Protein AF-A0A4Y9JTY6-F1 (afdb_monomer_lite)

InterPro domains:
  IPR001387 Cro/C1-type, helix-turn-helix domain [PF01381] (2-51)
  IPR001387 Cro/C1-type, helix-turn-helix domain [PS50943] (1-52)
  IPR001387 Cro/C1-type, helix-turn-helix domain [SM00530] (1-52)
  IPR001387 Cro/C1-type, helix-turn-helix domain [cd00093] (1-52)
  IPR010982 Lambda repressor-like, DNA-binding domain superfamily [G3DSA:1.10.260.40] (1-60)
  IPR010982 Lambda repressor-like, DNA-binding domain superfamily [SSF47413] (1-55)

Secondary structure (DSSP, 8-state):
-GGGGT--HHHHHHHTTS-HHHHHHHHTT-SPPPHHHHHHHHHHTT--HHHHHHHH--PPEEE----TT----EEE-THHHHHHHHHHHHHHHHHHHHHHHHHHHHHHHHHHHHHHHHHHHHHHHHHHHHHHHT-

Radius of gyration: 32.92 Å; chains: 1; bounding box: 67×37×93 Å

Foldseek 3Di:
DCVVVPDDLCRVCVLLVHDSVVSVCVVVVVDDQDPVSLQSSCVSVVHGSVRSVVVVDQDWDWDQDPDPPDRDTDIDHPPVVVVVVVVVVVVVVVVVVVVVVVVVVVVVVVVVVVVVVVVVVVVVVVVVVVVVVVD

Sequence (135 aa):
MREIRKWSQEEMAEKMNMSLNGYARIERGETKLSLEKLEQIANIFNMDALEFMQTANKGVYFMLNDSADNNNVTYYGSNELSAVEIEKLKLIIQNKDNLILFKDELLKNKDNLLVQKQNEIDALKEIITLLKVNN

pLDDT: mean 84.96, std 14.77, range [52.53, 98.19]

Structure (mmCIF, N/CA/C/O backbone):
data_AF-A0A4Y9JTY6-F1
#
_entry.id   AF-A0A4Y9JTY6-F1
#
loop_
_atom_site.group_PDB
_atom_site.id
_atom_site.type_symbol
_atom_site.label_atom_id
_atom_site.label_alt_id
_atom_site.label_comp_id
_atom_site.label_asym_id
_atom_site.label_entity_id
_atom_site.label_seq_id
_atom_site.pdbx_PDB_ins_code
_atom_site.Cartn_x
_atom_site.Cartn_y
_atom_site.Cartn_z
_atom_site.occupancy
_atom_site.B_iso_or_equiv
_atom_site.auth_seq_id
_atom_site.auth_comp_id
_atom_site.auth_asym_id
_atom_site.auth_atom_id
_atom_site.pdbx_PDB_model_num
ATOM 1 N N . MET A 1 1 ? 3.580 5.368 -16.454 1.00 79.75 1 MET A N 1
ATOM 2 C CA . MET A 1 1 ? 4.593 5.963 -15.544 1.00 79.75 1 MET A CA 1
ATOM 3 C C . MET A 1 1 ? 4.339 7.441 -15.250 1.00 79.75 1 MET A C 1
ATOM 5 O O . MET A 1 1 ? 4.155 7.757 -14.081 1.00 79.75 1 MET A O 1
ATOM 9 N N . ARG A 1 2 ? 4.248 8.349 -16.241 1.00 89.12 2 ARG A N 1
ATOM 10 C CA . ARG A 1 2 ? 3.955 9.779 -15.970 1.00 89.12 2 ARG A CA 1
ATOM 11 C C . ARG A 1 2 ? 2.635 10.016 -15.217 1.00 89.12 2 ARG A C 1
ATOM 13 O O . ARG A 1 2 ? 2.571 10.874 -14.346 1.00 89.12 2 ARG A O 1
ATOM 20 N N . GLU A 1 3 ? 1.627 9.178 -15.463 1.00 86.94 3 GLU A N 1
ATOM 21 C CA . GLU A 1 3 ? 0.328 9.221 -14.773 1.00 86.94 3 GLU A CA 1
ATOM 22 C C . GLU A 1 3 ? 0.441 8.975 -13.259 1.00 86.94 3 GLU A C 1
ATOM 24 O O . GLU A 1 3 ? -0.271 9.607 -12.484 1.00 86.94 3 GLU A O 1
ATOM 29 N N . ILE A 1 4 ? 1.391 8.138 -12.818 1.00 84.00 4 ILE A N 1
ATOM 30 C CA . ILE A 1 4 ? 1.650 7.866 -11.389 1.00 84.00 4 ILE A CA 1
ATOM 31 C C . ILE A 1 4 ? 2.113 9.145 -10.681 1.00 84.00 4 ILE A C 1
ATOM 33 O O . ILE A 1 4 ? 1.746 9.405 -9.538 1.00 84.00 4 ILE A O 1
ATOM 37 N N . ARG A 1 5 ? 2.903 9.968 -11.378 1.00 86.88 5 ARG A N 1
ATOM 38 C CA . ARG A 1 5 ? 3.373 11.274 -10.900 1.00 86.88 5 ARG A CA 1
ATOM 39 C C . ARG A 1 5 ? 2.407 12.418 -11.233 1.00 86.88 5 ARG A C 1
ATOM 41 O O . ARG A 1 5 ? 2.694 13.554 -10.876 1.00 86.88 5 ARG A O 1
ATOM 48 N N . LYS A 1 6 ? 1.268 12.116 -11.872 1.00 92.06 6 LYS A N 1
ATOM 49 C CA . LYS A 1 6 ? 0.274 13.077 -12.379 1.00 92.06 6 LYS A CA 1
ATOM 50 C C . LYS A 1 6 ? 0.856 14.123 -13.336 1.00 92.06 6 LYS A C 1
ATOM 52 O O . LYS A 1 6 ? 0.363 15.244 -13.373 1.00 92.06 6 LYS A O 1
ATOM 57 N N . TRP A 1 7 ? 1.876 13.748 -14.106 1.00 94.31 7 TRP A N 1
ATOM 58 C CA . TRP A 1 7 ? 2.478 14.646 -15.087 1.00 94.31 7 TRP A CA 1
ATOM 59 C C . TRP A 1 7 ? 1.726 14.640 -16.420 1.00 94.31 7 TRP A C 1
ATOM 61 O O . TRP A 1 7 ? 1.325 13.581 -16.933 1.00 94.31 7 TRP A O 1
ATOM 71 N N . SER A 1 8 ? 1.591 15.826 -17.009 1.00 95.81 8 SER A N 1
ATOM 72 C CA . SER A 1 8 ? 1.138 16.011 -18.385 1.00 95.81 8 SER A CA 1
ATOM 73 C C . SER A 1 8 ? 2.199 15.528 -19.388 1.00 95.81 8 SER A C 1
ATOM 75 O O . SER A 1 8 ? 3.339 15.210 -19.029 1.00 95.81 8 SER A O 1
ATOM 77 N N . GLN A 1 9 ? 1.821 15.418 -20.666 1.00 95.06 9 GLN A N 1
ATOM 78 C CA . GLN A 1 9 ? 2.781 15.076 -21.721 1.00 95.06 9 GLN A CA 1
ATOM 79 C C . GLN A 1 9 ? 3.818 16.189 -21.908 1.00 95.06 9 GLN A C 1
ATOM 81 O O . GLN A 1 9 ? 4.986 15.899 -22.152 1.00 95.06 9 GLN A O 1
ATOM 86 N N . GLU A 1 10 ? 3.401 17.446 -21.759 1.00 96.00 10 GLU A N 1
ATOM 87 C CA . GLU A 1 10 ? 4.249 18.636 -21.825 1.00 96.00 10 GLU A CA 1
ATOM 88 C C . GLU A 1 10 ? 5.290 18.623 -20.709 1.00 96.00 10 GLU A C 1
ATOM 90 O O . GLU A 1 10 ? 6.479 18.748 -20.990 1.00 96.00 10 GLU A O 1
ATOM 95 N N . GLU A 1 11 ? 4.865 18.381 -19.465 1.00 95.69 11 GLU A N 1
ATOM 96 C CA . GLU A 1 11 ? 5.770 18.314 -18.312 1.00 95.69 11 GLU A CA 1
ATOM 97 C C . GLU A 1 11 ? 6.811 17.199 -18.467 1.00 95.69 11 GLU A C 1
ATOM 99 O O . GLU A 1 11 ? 7.970 17.359 -18.084 1.00 95.69 11 GLU A O 1
ATOM 104 N N . MET A 1 12 ? 6.425 16.053 -19.034 1.00 94.56 12 MET A N 1
ATOM 105 C CA . MET A 1 12 ? 7.363 14.957 -19.270 1.00 94.56 12 MET A CA 1
ATOM 106 C C . MET A 1 12 ? 8.308 15.246 -20.444 1.00 94.56 12 MET A C 1
ATOM 108 O O . MET A 1 12 ? 9.499 14.945 -20.356 1.00 94.56 12 MET A O 1
ATOM 112 N N . ALA A 1 13 ? 7.808 15.861 -21.519 1.00 94.62 13 ALA A N 1
ATOM 113 C CA . ALA A 1 13 ? 8.625 16.281 -22.653 1.00 94.62 13 ALA A CA 1
ATOM 114 C C . ALA A 1 13 ? 9.673 17.329 -22.242 1.00 94.62 13 ALA A C 1
ATOM 116 O O . ALA A 1 13 ? 10.830 17.223 -22.651 1.00 94.62 13 ALA A O 1
ATOM 117 N N . GLU A 1 14 ? 9.302 18.273 -21.372 1.00 95.12 14 GLU A N 1
ATOM 118 C CA . GLU A 1 14 ? 10.214 19.262 -20.791 1.00 95.12 14 GLU A CA 1
ATOM 119 C C . GLU A 1 14 ? 11.312 18.589 -19.956 1.00 95.12 14 GLU A C 1
ATOM 121 O O . GLU A 1 14 ? 12.495 18.854 -20.163 1.00 95.12 14 GLU A O 1
ATOM 126 N N . LYS A 1 15 ? 10.951 17.638 -19.082 1.00 94.12 15 LYS A N 1
ATOM 127 C CA . LYS A 1 15 ? 11.926 16.851 -18.298 1.00 94.12 15 LYS A CA 1
ATOM 128 C C . LYS A 1 15 ? 12.872 16.031 -19.178 1.00 94.12 15 LYS A C 1
ATOM 130 O O . LYS A 1 15 ? 14.033 15.848 -18.827 1.00 94.12 15 LYS A O 1
ATOM 135 N N . MET A 1 16 ? 12.386 15.549 -20.321 1.00 92.31 16 MET A N 1
ATOM 136 C CA . MET A 1 16 ? 13.186 14.849 -21.329 1.00 92.31 16 MET A CA 1
ATOM 137 C C . MET A 1 16 ? 13.947 15.789 -22.276 1.00 92.31 16 MET A C 1
ATOM 139 O O . MET A 1 16 ? 14.635 15.308 -23.177 1.00 92.31 16 MET A O 1
ATOM 143 N N . ASN A 1 17 ? 13.845 17.109 -22.095 1.00 93.62 17 ASN A N 1
ATOM 144 C CA . ASN A 1 17 ? 14.437 18.107 -22.981 1.00 93.62 17 ASN A CA 1
ATOM 145 C C . ASN A 1 17 ? 14.116 17.839 -24.469 1.00 93.62 17 ASN A C 1
ATOM 147 O O . ASN A 1 17 ? 14.993 17.842 -25.334 1.00 93.62 17 ASN A O 1
ATOM 151 N N . MET A 1 18 ? 12.850 17.531 -24.767 1.00 92.81 18 MET A N 1
ATOM 152 C CA . MET A 1 18 ? 12.387 17.202 -26.115 1.00 92.81 18 MET A CA 1
ATOM 153 C C . MET A 1 18 ? 11.040 17.855 -26.438 1.00 92.81 18 MET A C 1
ATOM 155 O O . MET A 1 18 ? 10.342 18.360 -25.565 1.00 92.81 18 MET A O 1
ATOM 159 N N . SER A 1 19 ? 10.644 17.844 -27.713 1.00 95.50 19 SER A N 1
ATOM 160 C CA . SER A 1 19 ? 9.350 18.404 -28.111 1.00 95.50 19 SER A CA 1
ATOM 161 C C . SER A 1 19 ? 8.183 17.527 -27.649 1.00 95.50 19 SER A C 1
ATOM 163 O O . SER A 1 19 ? 8.276 16.297 -27.673 1.00 95.50 19 SER A O 1
ATOM 165 N N . LEU A 1 20 ? 7.049 18.160 -27.323 1.00 95.19 20 LEU A N 1
ATOM 166 C CA . LEU A 1 20 ? 5.788 17.477 -27.003 1.00 95.19 20 LEU A CA 1
ATOM 167 C C . LEU A 1 20 ? 5.425 16.437 -28.070 1.00 95.19 20 LEU A C 1
ATOM 169 O O . LEU A 1 20 ? 5.143 15.286 -27.756 1.00 95.19 20 LEU A O 1
ATOM 173 N N . ASN A 1 21 ? 5.514 16.825 -29.346 1.00 95.12 21 ASN A N 1
ATOM 174 C CA . ASN A 1 21 ? 5.253 15.926 -30.470 1.00 95.12 21 ASN A CA 1
ATOM 175 C C . ASN A 1 21 ? 6.216 14.733 -30.482 1.00 95.12 21 ASN A C 1
ATOM 177 O O . ASN A 1 21 ? 5.794 13.610 -30.743 1.00 95.12 21 ASN A O 1
ATOM 181 N N . GLY A 1 22 ? 7.500 14.957 -30.187 1.00 92.31 22 GLY A N 1
ATOM 182 C CA . GLY A 1 22 ? 8.490 13.890 -30.087 1.00 92.31 22 GLY A CA 1
ATOM 183 C C . GLY A 1 22 ? 8.171 12.908 -28.960 1.00 92.31 22 GLY A C 1
ATOM 184 O O . GLY A 1 22 ? 8.223 11.700 -29.183 1.00 92.31 22 GLY A O 1
ATOM 185 N N . TYR A 1 23 ? 7.798 13.411 -27.781 1.00 93.69 23 TYR A N 1
ATOM 186 C CA . TYR A 1 23 ? 7.409 12.572 -26.648 1.00 93.69 23 TYR A CA 1
ATOM 187 C C . TYR A 1 23 ? 6.104 11.809 -26.925 1.00 93.69 23 TYR A C 1
ATOM 189 O O . TYR A 1 23 ? 6.031 10.600 -26.718 1.00 93.69 23 TYR A O 1
ATOM 197 N N . ALA A 1 24 ? 5.100 12.464 -27.511 1.00 93.38 24 ALA A N 1
ATOM 198 C CA . ALA A 1 24 ? 3.829 11.832 -27.861 1.00 93.38 24 ALA A CA 1
ATOM 199 C C . ALA A 1 24 ? 3.996 10.685 -28.880 1.00 93.38 24 ALA A C 1
ATOM 201 O O . ALA A 1 24 ? 3.292 9.680 -28.802 1.00 93.38 24 ALA A O 1
ATOM 202 N N . ARG A 1 25 ? 4.955 10.791 -29.814 1.00 93.88 25 ARG A N 1
ATOM 203 C CA . ARG A 1 25 ? 5.317 9.687 -30.724 1.00 93.88 25 ARG A CA 1
ATOM 204 C C . ARG A 1 25 ? 5.941 8.498 -29.992 1.00 93.88 25 ARG A C 1
ATOM 206 O O . ARG A 1 25 ? 5.738 7.365 -30.421 1.00 93.88 25 ARG A O 1
ATOM 213 N N . ILE A 1 26 ? 6.698 8.740 -28.918 1.00 90.31 26 ILE A N 1
ATOM 214 C CA . ILE A 1 26 ? 7.231 7.676 -28.055 1.00 90.31 26 ILE A CA 1
ATOM 215 C C . ILE A 1 26 ? 6.076 6.980 -27.330 1.00 90.31 26 ILE A C 1
ATOM 217 O O . ILE A 1 26 ? 5.995 5.757 -27.381 1.00 90.31 26 ILE A O 1
ATOM 221 N N . GLU A 1 27 ? 5.145 7.732 -26.732 1.00 88.00 27 GLU A N 1
ATOM 222 C CA . GLU A 1 27 ? 3.991 7.143 -26.030 1.00 88.00 27 GLU A CA 1
ATOM 223 C C . GLU A 1 27 ? 3.082 6.317 -26.954 1.00 88.00 27 GLU A C 1
ATOM 225 O O . GLU A 1 27 ? 2.551 5.294 -26.531 1.00 88.00 27 GLU A O 1
ATOM 230 N N . ARG A 1 28 ? 2.935 6.715 -28.227 1.00 90.88 28 ARG A N 1
ATOM 231 C CA . ARG A 1 28 ? 2.182 5.949 -29.239 1.00 90.88 28 ARG A CA 1
ATOM 232 C C . ARG A 1 28 ? 2.962 4.783 -29.861 1.00 90.88 28 ARG A C 1
ATOM 234 O O . ARG A 1 28 ? 2.403 4.056 -30.675 1.00 90.88 28 ARG A O 1
ATOM 241 N N . GLY A 1 29 ? 4.242 4.605 -29.526 1.00 86.94 29 GLY A N 1
ATOM 242 C CA . GLY A 1 29 ? 5.088 3.548 -30.097 1.00 86.94 29 GLY A CA 1
ATOM 243 C C . GLY A 1 29 ? 5.528 3.790 -31.549 1.00 86.94 29 GLY A C 1
ATOM 244 O O . GLY A 1 29 ? 6.041 2.888 -32.203 1.00 86.94 29 GLY A O 1
ATOM 245 N N . GLU A 1 30 ? 5.373 5.011 -32.065 1.00 90.31 30 GLU A N 1
ATOM 246 C CA . GLU A 1 30 ? 5.732 5.398 -33.441 1.00 90.31 30 GLU A CA 1
ATOM 247 C C . GLU A 1 30 ? 7.236 5.672 -33.616 1.00 90.31 30 GLU A C 1
ATOM 249 O O . GLU A 1 30 ? 7.704 6.000 -34.711 1.00 90.31 30 GLU A O 1
ATOM 254 N N . THR A 1 31 ? 8.002 5.632 -32.525 1.00 86.38 31 THR A N 1
ATOM 255 C CA . THR A 1 31 ? 9.454 5.838 -32.511 1.00 86.38 31 THR A CA 1
ATOM 256 C C . THR A 1 31 ? 10.107 4.750 -31.675 1.00 86.38 31 THR A C 1
ATOM 258 O O . THR A 1 31 ? 9.708 4.528 -30.534 1.00 86.38 31 THR A O 1
ATOM 261 N N . LYS A 1 32 ? 11.147 4.102 -32.215 1.00 81.38 32 LYS A N 1
ATOM 262 C CA . LYS A 1 32 ? 11.986 3.192 -31.426 1.00 81.38 32 LYS A CA 1
ATOM 263 C C . LYS A 1 32 ? 12.709 3.984 -30.334 1.00 81.38 32 LYS A C 1
ATOM 265 O O . LYS A 1 32 ? 13.393 4.966 -30.629 1.00 81.38 32 LYS A O 1
ATOM 270 N N . LEU A 1 33 ? 12.551 3.555 -29.087 1.00 83.25 33 LEU A N 1
ATOM 271 C CA . LEU A 1 33 ? 13.251 4.133 -27.947 1.00 83.25 33 LEU A CA 1
ATOM 272 C C . LEU A 1 33 ? 14.698 3.618 -27.937 1.00 83.25 33 LEU A C 1
ATOM 274 O O . LEU A 1 33 ? 14.918 2.409 -27.962 1.00 83.25 33 LEU A O 1
ATOM 278 N N . SER A 1 34 ? 15.678 4.522 -27.947 1.00 85.19 34 SER A N 1
ATOM 279 C CA . SER A 1 34 ? 17.089 4.160 -27.767 1.00 85.19 34 SER A CA 1
ATOM 280 C C . SER A 1 34 ? 17.395 3.890 -26.292 1.00 85.19 34 SER A C 1
ATOM 282 O O . SER A 1 34 ? 16.686 4.386 -25.416 1.00 85.19 34 SER A O 1
ATOM 284 N N . LEU A 1 35 ? 18.476 3.152 -26.017 1.00 82.75 35 LEU A N 1
ATOM 285 C CA . LEU A 1 35 ? 18.941 2.899 -24.648 1.00 82.75 35 LEU A CA 1
ATOM 286 C C . LEU A 1 35 ? 19.228 4.207 -23.893 1.00 82.75 35 LEU A C 1
ATOM 288 O O . LEU A 1 35 ? 18.766 4.379 -22.776 1.00 82.75 35 LEU A O 1
ATOM 292 N N . GLU A 1 36 ? 19.872 5.174 -24.545 1.00 86.94 36 GLU A N 1
ATOM 293 C CA . GLU A 1 36 ? 20.131 6.507 -23.981 1.00 86.94 36 GLU A CA 1
ATOM 294 C C . GLU A 1 36 ? 18.839 7.222 -23.541 1.00 86.94 36 GLU A C 1
ATOM 296 O O . GLU A 1 36 ? 18.760 7.790 -22.454 1.00 86.94 36 GLU A O 1
ATOM 301 N N . LYS A 1 37 ? 17.776 7.153 -24.355 1.00 87.50 37 LYS A N 1
ATOM 302 C CA . LYS A 1 37 ? 16.479 7.744 -23.992 1.00 87.50 37 LYS A CA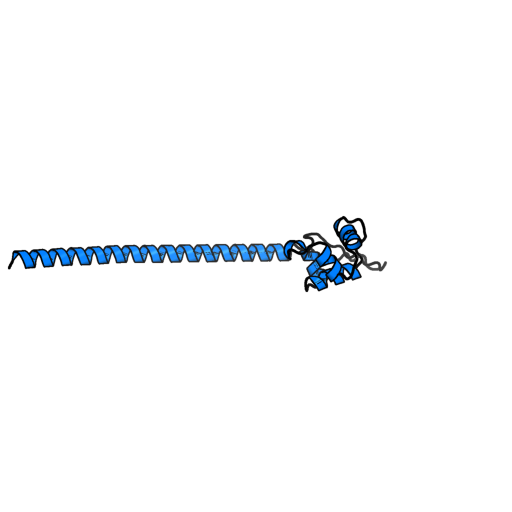 1
ATOM 303 C C . LYS A 1 37 ? 15.795 6.973 -22.869 1.00 87.50 37 LYS A C 1
ATOM 305 O O . LYS A 1 37 ? 15.087 7.576 -22.070 1.00 87.50 37 LYS A O 1
ATOM 310 N N . LEU A 1 38 ? 15.980 5.657 -22.810 1.00 87.69 38 LEU A N 1
ATOM 311 C CA . LEU A 1 38 ? 15.478 4.834 -21.716 1.00 87.69 38 LEU A CA 1
ATOM 312 C C . LEU A 1 38 ? 16.158 5.209 -20.391 1.00 87.69 38 LEU A C 1
ATOM 314 O O . LEU A 1 38 ? 15.464 5.423 -19.402 1.00 87.69 38 LEU A O 1
ATOM 318 N N . GLU A 1 39 ? 17.484 5.360 -20.390 1.00 89.12 39 GLU A N 1
ATOM 319 C CA . GLU A 1 39 ? 18.259 5.838 -19.237 1.00 89.12 39 GLU A CA 1
ATOM 320 C C . GLU A 1 39 ? 17.823 7.241 -18.812 1.00 89.12 39 GLU A C 1
ATOM 322 O O . GLU A 1 39 ? 17.602 7.497 -17.630 1.00 89.12 39 GLU A O 1
ATOM 327 N N . GLN A 1 40 ? 17.614 8.144 -19.773 1.00 91.31 40 GLN A N 1
ATOM 328 C CA . GLN A 1 40 ? 17.103 9.482 -19.493 1.00 91.31 40 GLN A CA 1
ATOM 329 C C . GLN A 1 40 ? 15.738 9.437 -18.791 1.00 91.31 40 GLN A C 1
ATOM 331 O O . GLN A 1 40 ? 15.517 10.161 -17.821 1.00 91.31 40 GLN A O 1
ATOM 336 N N . ILE A 1 41 ? 14.826 8.574 -19.249 1.00 90.38 41 ILE A N 1
ATOM 337 C CA . ILE A 1 41 ? 13.523 8.394 -18.603 1.00 90.38 41 ILE A CA 1
ATOM 338 C C . ILE A 1 41 ? 13.699 7.814 -17.195 1.00 90.38 41 ILE A C 1
ATOM 340 O O . ILE A 1 41 ? 13.095 8.337 -16.263 1.00 90.38 41 ILE A O 1
ATOM 344 N N . ALA A 1 42 ? 14.529 6.784 -17.017 1.00 90.38 42 ALA A N 1
ATOM 345 C CA . ALA A 1 42 ? 14.797 6.181 -15.710 1.00 90.38 42 ALA A CA 1
ATOM 346 C C . ALA A 1 42 ? 15.309 7.220 -14.695 1.00 90.38 42 ALA A C 1
ATOM 348 O O . ALA A 1 42 ? 14.757 7.349 -13.598 1.00 90.38 42 ALA A O 1
ATOM 349 N N . ASN A 1 43 ? 16.252 8.066 -15.121 1.00 91.94 43 ASN A N 1
ATOM 350 C CA . ASN A 1 43 ? 16.796 9.161 -14.321 1.00 91.94 43 ASN A CA 1
ATOM 351 C C . ASN A 1 43 ? 15.720 10.171 -13.888 1.00 91.94 43 ASN A C 1
ATOM 353 O O . ASN A 1 43 ? 15.731 10.622 -12.745 1.00 91.94 43 ASN A O 1
ATOM 357 N N . ILE A 1 44 ? 14.740 10.487 -14.744 1.00 92.75 44 ILE A N 1
ATOM 358 C CA . ILE A 1 44 ? 13.612 11.369 -14.381 1.00 92.75 44 ILE A CA 1
ATOM 359 C C . ILE A 1 44 ? 12.785 10.784 -13.222 1.00 92.75 44 ILE A C 1
ATOM 361 O O . ILE A 1 44 ? 12.242 11.528 -12.400 1.00 92.75 44 ILE A O 1
ATOM 365 N N . PHE A 1 45 ? 12.688 9.456 -13.134 1.00 89.56 45 PHE A N 1
ATOM 366 C CA . PHE A 1 45 ? 11.993 8.766 -12.045 1.00 89.56 45 PHE A CA 1
ATOM 367 C C . PHE A 1 45 ? 12.889 8.465 -10.833 1.00 89.56 45 PHE A C 1
ATOM 369 O O . PHE A 1 45 ? 12.359 7.980 -9.831 1.00 89.56 45 PHE A O 1
ATOM 376 N N . ASN A 1 46 ? 14.176 8.837 -10.877 1.00 89.56 46 ASN A N 1
ATOM 377 C CA . ASN A 1 46 ? 15.213 8.471 -9.904 1.00 89.56 46 ASN A CA 1
ATOM 378 C C . ASN A 1 46 ? 15.353 6.951 -9.739 1.00 89.56 46 ASN A C 1
ATOM 380 O O . ASN A 1 46 ? 15.410 6.452 -8.619 1.00 89.56 46 ASN A O 1
ATOM 384 N N . MET A 1 47 ? 15.354 6.239 -10.862 1.00 86.75 47 MET A N 1
ATOM 385 C CA . MET A 1 47 ? 15.537 4.792 -10.942 1.00 86.75 47 MET A CA 1
ATOM 386 C C . MET A 1 47 ? 16.752 4.495 -11.811 1.00 86.75 47 MET A C 1
ATOM 388 O O . MET A 1 47 ? 17.064 5.267 -12.723 1.00 86.75 47 MET A O 1
ATOM 392 N N . ASP A 1 48 ? 17.402 3.357 -11.586 1.00 85.88 48 ASP A N 1
ATOM 393 C CA . ASP A 1 48 ? 18.320 2.829 -12.592 1.00 85.88 48 ASP A CA 1
ATOM 394 C C . ASP A 1 48 ? 17.539 2.278 -13.808 1.00 85.88 48 ASP A C 1
ATOM 396 O O . ASP A 1 48 ? 16.326 2.049 -13.748 1.00 85.88 48 ASP A O 1
ATOM 400 N N . ALA A 1 49 ? 18.205 2.097 -14.953 1.00 81.56 49 ALA A N 1
ATOM 401 C CA . ALA A 1 49 ? 17.531 1.666 -16.181 1.00 81.56 49 ALA A CA 1
ATOM 402 C C . ALA A 1 49 ? 16.897 0.268 -16.064 1.00 81.56 49 ALA A C 1
ATOM 404 O O . ALA A 1 49 ? 15.853 0.016 -16.670 1.00 81.56 49 ALA A O 1
ATOM 405 N N . LEU A 1 50 ? 17.497 -0.635 -15.282 1.00 76.94 50 LEU A N 1
ATOM 406 C CA . LEU A 1 50 ? 16.989 -1.987 -15.068 1.00 76.94 50 LEU A CA 1
ATOM 407 C C . LEU A 1 50 ? 15.752 -1.967 -14.160 1.00 76.94 50 LEU A C 1
ATOM 409 O O . LEU A 1 50 ? 14.733 -2.563 -14.511 1.00 76.94 50 LEU A O 1
ATOM 413 N N . GLU A 1 51 ? 15.806 -1.231 -13.052 1.00 78.06 51 GLU A N 1
ATOM 414 C CA . GLU A 1 51 ? 14.687 -0.968 -12.145 1.00 78.06 51 GLU A CA 1
ATOM 415 C C . GLU A 1 51 ? 13.526 -0.301 -12.893 1.00 78.06 51 GLU A C 1
ATOM 417 O O . GLU A 1 51 ? 12.369 -0.719 -12.768 1.00 78.06 51 GLU A O 1
ATOM 422 N N . PHE A 1 52 ? 13.825 0.690 -13.738 1.00 84.25 52 PHE A N 1
ATOM 423 C CA . PHE A 1 52 ? 12.829 1.348 -14.574 1.00 84.25 52 PHE A CA 1
ATOM 424 C C . PHE A 1 52 ? 12.157 0.361 -15.533 1.00 84.25 52 PHE A C 1
ATOM 426 O O . PHE A 1 52 ? 10.931 0.351 -15.621 1.00 84.25 52 PHE A O 1
ATOM 433 N N . MET A 1 53 ? 12.921 -0.497 -16.220 1.00 78.25 53 MET A N 1
ATOM 434 C CA . MET A 1 53 ? 12.368 -1.511 -17.128 1.00 78.25 53 MET A CA 1
ATOM 435 C C . MET A 1 53 ? 11.472 -2.520 -16.403 1.00 78.25 53 MET A C 1
ATOM 437 O O . MET A 1 53 ? 10.372 -2.803 -16.879 1.00 78.25 53 MET A O 1
ATOM 441 N N . GLN A 1 54 ? 11.911 -3.021 -15.246 1.00 74.00 54 GLN A N 1
ATOM 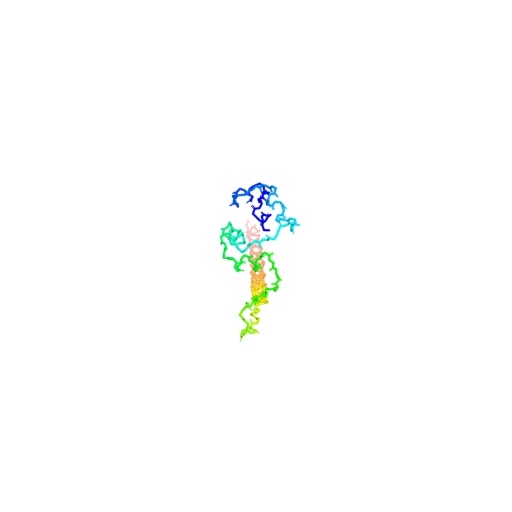442 C CA . GLN A 1 54 ? 11.141 -3.961 -14.425 1.00 74.00 54 GLN A CA 1
ATOM 443 C C . GLN A 1 54 ? 9.847 -3.335 -13.888 1.00 74.00 54 GLN A C 1
ATOM 445 O O . GLN A 1 54 ? 8.812 -3.996 -13.805 1.00 74.00 54 GLN A O 1
ATOM 450 N N . THR A 1 55 ? 9.893 -2.050 -13.536 1.00 72.19 55 THR A N 1
ATOM 451 C CA . THR A 1 55 ? 8.736 -1.320 -13.002 1.00 72.19 55 THR A CA 1
ATOM 452 C C . THR A 1 55 ? 7.764 -0.910 -14.106 1.00 72.19 55 THR A C 1
ATOM 454 O O . THR A 1 55 ? 6.547 -0.980 -13.927 1.00 72.19 55 THR A O 1
ATOM 457 N N . ALA A 1 56 ? 8.283 -0.477 -15.258 1.00 69.75 56 ALA A N 1
ATOM 458 C CA . ALA A 1 56 ? 7.483 -0.024 -16.390 1.00 69.75 56 ALA A CA 1
ATOM 459 C C . ALA A 1 56 ? 6.743 -1.177 -17.077 1.00 69.75 56 ALA A C 1
ATOM 461 O O . ALA A 1 56 ? 5.671 -0.955 -17.642 1.00 69.75 56 ALA A O 1
ATOM 462 N N . ASN A 1 57 ? 7.289 -2.395 -17.027 1.00 64.38 57 ASN A N 1
ATOM 463 C CA . ASN A 1 57 ? 6.661 -3.563 -17.617 1.00 64.38 57 ASN A CA 1
ATOM 464 C C . ASN A 1 57 ? 6.927 -4.815 -16.770 1.00 64.38 57 ASN A C 1
ATOM 466 O O . ASN A 1 57 ? 8.075 -5.187 -16.552 1.00 64.38 57 ASN A O 1
ATOM 470 N N . LYS A 1 58 ? 5.869 -5.539 -16.383 1.00 58.97 58 LYS A N 1
ATOM 471 C CA . LYS A 1 58 ? 5.966 -6.878 -15.757 1.00 58.97 58 LYS A CA 1
ATOM 472 C C . LYS A 1 58 ? 6.330 -7.961 -16.789 1.00 58.97 58 LYS A C 1
ATOM 474 O O . LYS A 1 58 ? 5.756 -9.047 -16.796 1.00 58.97 58 LYS A O 1
ATOM 479 N N . GLY A 1 59 ? 7.187 -7.610 -17.740 1.00 57.62 59 GLY A N 1
ATOM 480 C CA . GLY A 1 59 ? 7.573 -8.440 -18.868 1.00 57.62 59 GLY A CA 1
ATOM 481 C C . GLY A 1 59 ? 8.884 -9.169 -18.611 1.00 57.62 59 GLY A C 1
ATOM 482 O O . GLY A 1 59 ? 9.653 -8.827 -17.717 1.00 57.62 59 GLY A O 1
ATOM 483 N N . VAL A 1 60 ? 9.147 -10.172 -19.440 1.00 57.06 60 VAL A N 1
ATOM 484 C CA . VAL A 1 60 ? 10.449 -10.833 -19.519 1.00 57.06 60 VAL A CA 1
ATOM 485 C C . VAL A 1 60 ? 11.341 -10.030 -20.455 1.00 57.06 60 VAL A C 1
ATOM 487 O O . VAL A 1 60 ? 10.935 -9.746 -21.583 1.00 57.06 60 VAL A O 1
ATOM 490 N N . TYR A 1 61 ? 12.557 -9.703 -20.015 1.00 63.28 61 TYR A N 1
ATOM 491 C CA . TYR A 1 61 ? 13.563 -9.098 -20.884 1.00 63.28 61 TYR A CA 1
ATOM 492 C C . TYR A 1 61 ? 14.607 -10.135 -21.304 1.00 63.28 61 TYR A C 1
ATOM 494 O O . TYR A 1 61 ? 15.122 -10.882 -20.471 1.00 63.28 61 TYR A O 1
ATOM 502 N N . PHE A 1 62 ? 14.926 -10.158 -22.599 1.00 61.16 62 PHE A N 1
ATOM 503 C CA . PHE A 1 62 ? 15.979 -10.997 -23.164 1.00 61.16 62 PHE A CA 1
ATOM 504 C C . PHE A 1 62 ? 17.160 -10.110 -23.545 1.00 61.16 62 PHE A C 1
ATOM 506 O O . PHE A 1 62 ? 17.041 -9.271 -24.439 1.00 61.16 62 PHE A O 1
ATOM 513 N N . MET A 1 63 ? 18.302 -10.295 -22.885 1.00 60.62 63 MET A N 1
ATOM 514 C CA . MET A 1 63 ? 19.561 -9.737 -23.375 1.00 60.62 63 MET A CA 1
ATOM 515 C C . MET A 1 63 ? 20.211 -10.757 -24.305 1.00 60.62 63 MET A C 1
ATOM 517 O O . MET A 1 63 ? 20.667 -11.810 -23.863 1.00 60.62 63 MET A O 1
ATOM 521 N N . LEU A 1 64 ? 20.207 -10.450 -25.602 1.00 62.97 64 LEU A N 1
ATOM 522 C CA . LEU A 1 64 ? 20.944 -11.205 -26.610 1.00 62.97 64 LEU A CA 1
ATOM 523 C C . LEU A 1 64 ? 22.340 -10.593 -26.724 1.00 62.97 64 LEU A C 1
ATOM 525 O O . LEU A 1 64 ? 22.472 -9.398 -26.986 1.00 62.97 64 LEU A O 1
ATOM 529 N N . ASN A 1 65 ? 23.372 -11.396 -26.485 1.00 61.12 65 ASN A N 1
ATOM 530 C CA . ASN A 1 65 ? 24.750 -10.975 -26.694 1.00 61.12 65 ASN A CA 1
ATOM 531 C C . ASN A 1 65 ? 25.091 -11.154 -28.181 1.00 61.12 65 ASN A C 1
ATOM 533 O O . ASN A 1 65 ? 24.899 -12.242 -28.715 1.00 61.12 65 ASN A O 1
ATOM 537 N N . ASP A 1 66 ? 25.588 -10.109 -28.844 1.00 56.56 66 ASP A N 1
ATOM 538 C CA . ASP A 1 66 ? 25.935 -10.139 -30.280 1.00 56.56 66 ASP A CA 1
ATOM 539 C C . ASP A 1 66 ? 27.292 -10.833 -30.546 1.00 56.56 66 ASP A C 1
ATOM 541 O O . ASP A 1 66 ? 27.807 -10.866 -31.662 1.00 56.56 66 ASP A O 1
ATOM 545 N N . SER A 1 67 ? 27.906 -11.395 -29.499 1.00 59.59 67 SER A N 1
ATOM 546 C CA . SER A 1 67 ? 29.149 -12.153 -29.601 1.00 59.59 67 SER A CA 1
ATOM 547 C C . SER A 1 67 ? 28.851 -13.582 -30.058 1.00 59.59 67 SER A C 1
ATOM 549 O O . SER A 1 67 ? 28.286 -14.377 -29.307 1.00 59.59 67 SER A O 1
ATOM 551 N N . ALA A 1 68 ? 29.291 -13.916 -31.272 1.00 57.31 68 ALA A N 1
ATOM 552 C CA . ALA A 1 68 ? 29.054 -15.196 -31.947 1.00 57.31 68 ALA A CA 1
ATOM 553 C C . ALA A 1 68 ? 29.526 -16.461 -31.190 1.00 57.31 68 ALA A C 1
ATOM 555 O O . ALA A 1 68 ? 29.175 -17.564 -31.598 1.00 57.31 68 ALA A O 1
ATOM 556 N N . ASP A 1 69 ? 30.276 -16.322 -30.090 1.00 57.34 69 ASP A N 1
ATOM 557 C CA . ASP A 1 69 ? 30.911 -17.447 -29.393 1.00 57.34 69 ASP A CA 1
ATOM 558 C C . ASP A 1 69 ? 30.234 -17.895 -28.092 1.00 57.34 69 ASP A C 1
ATOM 560 O O . ASP A 1 69 ? 30.632 -18.914 -27.536 1.00 57.34 69 ASP A O 1
ATOM 564 N N . ASN A 1 70 ? 29.197 -17.214 -27.591 1.00 53.00 70 ASN A N 1
ATOM 565 C CA . ASN A 1 70 ? 28.450 -17.716 -26.431 1.00 53.00 70 ASN A CA 1
ATOM 566 C C . ASN A 1 70 ? 26.973 -17.309 -26.493 1.00 53.00 70 ASN A C 1
ATOM 568 O O . ASN A 1 70 ? 26.602 -16.213 -26.077 1.00 53.00 70 ASN A O 1
ATOM 572 N N . ASN A 1 71 ? 26.125 -18.242 -26.941 1.00 52.53 71 ASN A N 1
ATOM 573 C CA . ASN A 1 71 ? 24.657 -18.177 -26.896 1.00 52.53 71 ASN A CA 1
ATOM 574 C C . ASN A 1 71 ? 24.118 -18.236 -25.451 1.00 52.53 71 ASN A C 1
ATOM 576 O O . ASN A 1 71 ? 23.304 -19.096 -25.116 1.00 52.53 71 ASN A O 1
ATOM 580 N N . ASN A 1 72 ? 24.585 -17.358 -24.566 1.00 54.91 72 ASN A N 1
ATOM 581 C CA . ASN A 1 72 ? 24.062 -17.272 -23.213 1.00 54.91 72 ASN A CA 1
ATOM 582 C C . ASN A 1 72 ? 22.940 -16.230 -23.189 1.00 54.91 72 ASN A C 1
ATOM 584 O O . ASN A 1 72 ? 23.186 -15.024 -23.205 1.00 54.91 72 ASN A O 1
ATOM 588 N N . VAL A 1 73 ? 21.696 -16.708 -23.217 1.00 56.22 73 VAL A N 1
ATOM 589 C CA . VAL A 1 73 ? 20.506 -15.871 -23.049 1.00 56.22 73 VAL A CA 1
ATOM 590 C C . VAL A 1 73 ? 20.280 -15.691 -21.552 1.00 56.22 73 VAL A C 1
ATOM 592 O O . VAL A 1 73 ? 19.803 -16.603 -20.879 1.00 56.22 73 VAL A O 1
ATOM 595 N N . THR A 1 74 ? 20.618 -14.520 -21.015 1.00 59.38 74 THR A N 1
ATOM 596 C CA . THR A 1 74 ? 20.362 -14.219 -19.601 1.00 59.38 74 THR A CA 1
ATOM 597 C C . THR A 1 74 ? 18.913 -13.768 -19.418 1.00 59.38 74 THR A C 1
ATOM 599 O O . THR A 1 74 ? 18.487 -12.762 -19.991 1.00 59.38 74 THR A O 1
ATOM 602 N N . TYR A 1 75 ? 18.159 -14.520 -18.613 1.00 53.81 75 TYR A N 1
ATOM 603 C CA . TYR A 1 75 ? 16.761 -14.249 -18.280 1.00 53.81 75 TYR A CA 1
ATOM 604 C C . TYR A 1 75 ? 16.662 -13.385 -17.018 1.00 53.81 75 TYR A C 1
ATOM 606 O O . TYR A 1 75 ? 17.083 -13.808 -15.942 1.00 53.81 75 TYR A O 1
ATOM 614 N N . TYR A 1 76 ? 16.054 -12.205 -17.136 1.00 57.44 76 TYR A N 1
ATOM 615 C CA . TYR A 1 76 ? 15.661 -11.378 -15.992 1.00 57.44 76 TYR A CA 1
ATOM 616 C C . TYR A 1 76 ? 14.134 -11.397 -15.899 1.00 57.44 76 TYR A C 1
ATOM 618 O O . TYR A 1 76 ? 13.448 -10.712 -16.658 1.00 57.44 76 TYR A O 1
ATOM 626 N N . GLY A 1 77 ? 13.596 -12.236 -15.011 1.00 54.28 77 GLY A N 1
ATOM 627 C CA . GLY A 1 77 ? 12.155 -12.378 -14.798 1.00 54.28 77 GLY A CA 1
ATOM 628 C C . GLY A 1 77 ? 11.702 -11.839 -13.445 1.00 54.28 77 GLY A C 1
ATOM 629 O O . GLY A 1 77 ? 12.278 -12.159 -12.411 1.00 54.28 77 GLY A O 1
ATOM 630 N N . SER A 1 78 ? 10.599 -11.093 -13.446 1.00 56.25 78 SER A N 1
ATOM 631 C CA . SER A 1 78 ? 9.945 -10.448 -12.293 1.00 56.25 78 SER A CA 1
ATOM 632 C C . SER A 1 78 ? 9.269 -11.397 -11.280 1.00 56.25 78 SER A C 1
ATOM 634 O O . SER A 1 78 ? 8.455 -10.954 -10.461 1.00 56.25 78 SER A O 1
ATOM 636 N N . ASN A 1 79 ? 9.530 -12.706 -11.343 1.00 57.16 79 ASN A N 1
ATOM 637 C CA . ASN A 1 79 ? 8.792 -13.697 -10.549 1.00 57.16 79 ASN A CA 1
ATOM 638 C C . ASN A 1 79 ? 9.202 -13.712 -9.071 1.00 57.16 79 ASN A C 1
ATOM 640 O O . ASN A 1 79 ? 8.334 -13.853 -8.212 1.00 57.16 79 ASN A O 1
ATOM 644 N N . GLU A 1 80 ? 10.483 -13.516 -8.756 1.00 59.09 80 GLU A N 1
ATOM 645 C CA . GLU A 1 80 ? 10.964 -13.561 -7.366 1.00 59.09 80 GLU A CA 1
ATOM 646 C C . GLU A 1 80 ? 10.442 -12.377 -6.540 1.00 59.09 80 GLU A C 1
ATOM 648 O O . GLU A 1 80 ? 9.937 -12.567 -5.435 1.00 59.09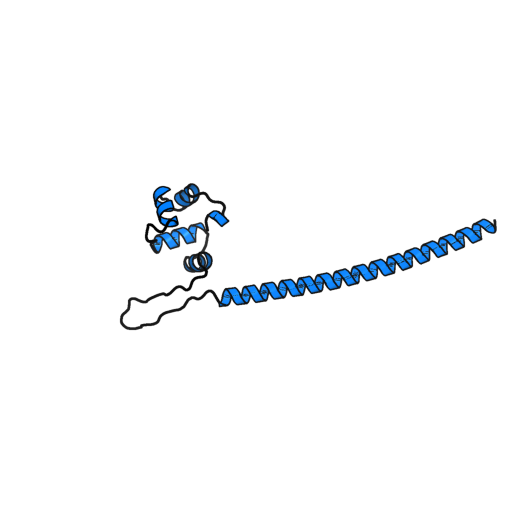 80 GLU A O 1
ATOM 653 N N . LEU A 1 81 ? 10.436 -11.168 -7.115 1.00 61.06 81 LEU A N 1
ATOM 654 C CA . LEU A 1 81 ? 9.884 -9.972 -6.464 1.00 61.06 81 LEU A CA 1
ATOM 655 C C . LEU A 1 81 ? 8.380 -10.107 -6.182 1.00 61.06 81 LEU A C 1
ATOM 657 O O . LEU A 1 81 ? 7.892 -9.655 -5.147 1.00 61.06 81 LEU A O 1
ATOM 661 N N . SER A 1 82 ? 7.644 -10.772 -7.076 1.00 70.69 82 SER A N 1
ATOM 662 C CA . SER A 1 82 ? 6.205 -11.002 -6.904 1.00 70.69 82 SER A CA 1
ATOM 663 C C . SER A 1 82 ? 5.910 -12.000 -5.777 1.00 70.69 82 SER A C 1
ATOM 665 O O . SER A 1 82 ? 4.948 -11.815 -5.035 1.00 70.69 82 SER A O 1
ATOM 667 N N . ALA A 1 83 ? 6.738 -13.037 -5.616 1.00 76.56 83 ALA A N 1
ATOM 668 C CA . ALA A 1 83 ? 6.588 -14.017 -4.541 1.00 76.56 83 ALA A CA 1
ATOM 669 C C . ALA A 1 83 ? 6.868 -13.403 -3.159 1.00 76.56 83 ALA A C 1
ATOM 671 O O . ALA A 1 83 ? 6.075 -13.589 -2.235 1.00 76.56 83 ALA A O 1
ATOM 672 N N . VAL A 1 84 ? 7.933 -12.603 -3.045 1.00 81.94 84 VAL A N 1
ATOM 673 C CA . VAL A 1 84 ? 8.290 -11.892 -1.805 1.00 81.94 84 VAL A CA 1
ATOM 674 C C . VAL A 1 84 ? 7.189 -10.913 -1.387 1.00 81.94 84 VAL A C 1
ATOM 676 O O . VAL A 1 84 ? 6.813 -10.862 -0.214 1.00 81.94 84 VAL A O 1
ATOM 679 N N . GLU A 1 85 ? 6.616 -10.167 -2.336 1.00 83.88 85 GLU A N 1
ATOM 680 C CA . GLU A 1 85 ? 5.514 -9.246 -2.037 1.00 83.88 85 GLU A CA 1
ATOM 681 C C . GLU A 1 85 ? 4.260 -10.000 -1.561 1.00 83.88 85 GLU A C 1
ATOM 683 O O . GLU A 1 85 ? 3.608 -9.582 -0.603 1.00 83.88 85 GLU A O 1
ATOM 688 N N . ILE A 1 86 ? 3.947 -11.158 -2.154 1.00 88.75 86 ILE A N 1
ATOM 689 C CA . ILE A 1 86 ? 2.833 -12.009 -1.705 1.00 88.75 86 ILE A CA 1
ATOM 690 C C . ILE A 1 86 ? 3.056 -12.508 -0.272 1.00 88.75 86 ILE A C 1
ATOM 692 O O . ILE A 1 86 ? 2.121 -12.492 0.533 1.00 88.75 86 ILE A O 1
ATOM 696 N N . GLU A 1 87 ? 4.265 -12.947 0.072 1.00 92.06 87 GLU A N 1
ATOM 697 C CA . GLU A 1 87 ? 4.589 -13.385 1.435 1.00 92.06 87 GLU A CA 1
ATOM 698 C C . GLU A 1 87 ? 4.472 -12.243 2.446 1.00 92.06 87 GLU A C 1
ATOM 700 O O . GLU A 1 87 ? 3.861 -12.408 3.505 1.00 92.06 87 GLU A O 1
ATOM 705 N N . LYS A 1 88 ? 4.962 -11.053 2.092 1.00 93.81 88 LYS A N 1
ATOM 706 C CA . LYS A 1 88 ? 4.838 -9.853 2.923 1.00 93.81 88 LYS A CA 1
ATOM 707 C C . LYS A 1 88 ? 3.377 -9.470 3.157 1.00 93.81 88 LYS A C 1
ATOM 709 O O . LYS A 1 88 ? 2.993 -9.178 4.290 1.00 93.81 88 LYS A O 1
ATOM 714 N N . LEU A 1 89 ? 2.546 -9.505 2.114 1.00 95.19 89 LEU A N 1
ATOM 715 C CA . LEU A 1 89 ? 1.112 -9.234 2.230 1.00 95.19 89 LEU A CA 1
ATOM 716 C C . LEU A 1 89 ? 0.415 -10.258 3.135 1.00 95.19 89 LEU A C 1
ATOM 718 O O . LEU A 1 89 ? -0.368 -9.864 4.001 1.00 95.19 89 LEU A O 1
ATOM 722 N N . LYS A 1 90 ? 0.740 -11.551 3.007 1.00 96.75 90 LYS A N 1
ATOM 723 C CA . LYS A 1 90 ? 0.221 -12.604 3.899 1.00 96.75 90 LYS A CA 1
ATOM 724 C C . LYS A 1 90 ? 0.608 -12.363 5.359 1.00 96.75 90 LYS A C 1
ATOM 726 O O . LYS A 1 90 ? -0.250 -12.469 6.232 1.00 96.75 90 LYS A O 1
ATOM 731 N N . LEU A 1 91 ? 1.858 -11.982 5.625 1.00 97.50 91 LEU A N 1
ATOM 732 C CA . LEU A 1 91 ? 2.327 -11.672 6.978 1.00 97.50 91 LEU A CA 1
ATOM 733 C C . LEU A 1 91 ? 1.594 -10.461 7.577 1.00 97.50 91 LEU A C 1
ATOM 735 O O . LEU A 1 91 ? 1.212 -10.472 8.746 1.00 97.50 91 LEU A O 1
ATOM 739 N N . ILE A 1 92 ? 1.353 -9.417 6.777 1.00 97.00 92 ILE A N 1
ATOM 740 C CA . ILE A 1 92 ? 0.582 -8.242 7.211 1.00 97.00 92 ILE A CA 1
ATOM 741 C C . ILE A 1 92 ? -0.854 -8.634 7.574 1.00 97.00 92 ILE A C 1
ATOM 743 O O . ILE A 1 92 ? -1.373 -8.137 8.574 1.00 97.00 92 ILE A O 1
ATOM 747 N N . ILE A 1 93 ? -1.488 -9.508 6.787 1.00 97.75 93 ILE A N 1
ATOM 748 C CA . ILE A 1 93 ? -2.840 -10.008 7.069 1.00 97.75 93 ILE A CA 1
ATOM 749 C C . ILE A 1 93 ? -2.850 -10.771 8.396 1.00 97.75 93 ILE A C 1
ATOM 751 O O . ILE A 1 93 ? 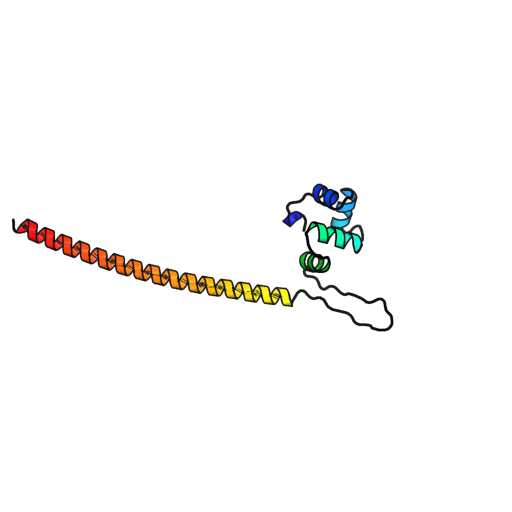-3.606 -10.403 9.288 1.00 97.75 93 ILE A O 1
ATOM 755 N N . GLN A 1 94 ? -1.935 -11.725 8.586 1.00 97.75 94 GLN A N 1
ATOM 756 C CA . GLN A 1 94 ? -1.826 -12.480 9.841 1.00 97.75 94 GLN A CA 1
ATOM 757 C C . GLN A 1 94 ? -1.621 -11.569 11.060 1.00 97.75 94 GLN A C 1
ATOM 759 O O . GLN A 1 94 ? -2.268 -11.741 12.091 1.00 97.75 94 GLN A O 1
ATOM 764 N N . ASN A 1 95 ? -0.763 -10.553 10.945 1.00 97.44 95 ASN A N 1
ATOM 765 C CA . ASN A 1 95 ? -0.549 -9.589 12.024 1.00 97.44 95 ASN A CA 1
ATOM 766 C C . ASN A 1 95 ? -1.804 -8.758 12.327 1.00 97.44 95 ASN A C 1
ATOM 768 O O . ASN A 1 95 ? -2.068 -8.440 13.488 1.00 97.44 95 ASN A O 1
ATOM 772 N N . LYS A 1 96 ? -2.582 -8.396 11.300 1.00 97.19 96 LYS A N 1
ATOM 773 C CA . LYS A 1 96 ? -3.853 -7.685 11.478 1.00 97.19 96 LYS A CA 1
ATOM 774 C C . LYS A 1 96 ? -4.901 -8.575 12.139 1.00 97.19 96 LYS A C 1
ATOM 7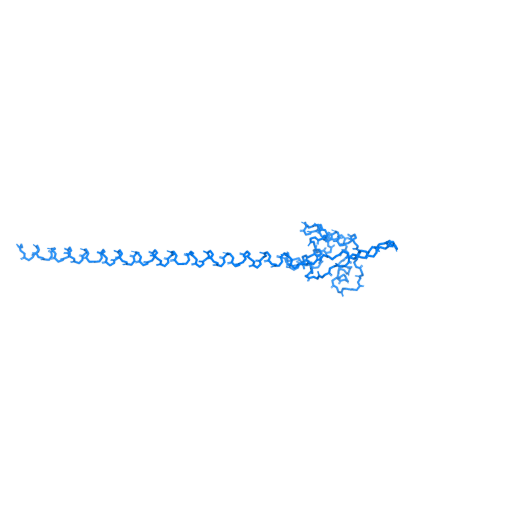76 O O . LYS A 1 96 ? -5.567 -8.089 13.046 1.00 97.19 96 LYS A O 1
ATOM 781 N N . ASP A 1 97 ? -4.994 -9.844 11.755 1.00 98.00 97 ASP A N 1
ATOM 782 C CA . ASP A 1 97 ? -5.913 -10.806 12.373 1.00 98.00 97 ASP A CA 1
ATOM 783 C C . ASP A 1 97 ? -5.581 -11.007 13.857 1.00 98.00 97 ASP A C 1
ATOM 785 O O . ASP A 1 97 ? -6.459 -10.896 14.711 1.00 98.00 97 ASP A O 1
ATOM 789 N N . ASN A 1 98 ? -4.297 -11.166 14.194 1.00 97.56 98 ASN A N 1
ATOM 790 C CA . ASN A 1 98 ? -3.845 -11.245 15.586 1.00 97.56 98 ASN A CA 1
ATOM 791 C C . ASN A 1 98 ? -4.193 -9.976 16.384 1.00 97.56 98 ASN A C 1
ATOM 793 O O . ASN A 1 98 ? -4.623 -10.056 17.535 1.00 97.56 98 ASN A O 1
ATOM 797 N N . LEU A 1 99 ? -4.037 -8.793 15.778 1.00 98.12 99 LEU A N 1
ATOM 798 C CA . LEU A 1 99 ? -4.402 -7.528 16.417 1.00 98.12 99 LEU A CA 1
ATOM 799 C C . LEU A 1 99 ? -5.917 -7.401 16.630 1.00 98.12 99 LEU A C 1
ATOM 801 O O . LEU A 1 99 ? -6.336 -6.818 17.630 1.00 98.12 99 LEU A O 1
ATOM 805 N N . ILE A 1 100 ? -6.731 -7.907 15.702 1.00 98.19 100 ILE A N 1
ATOM 806 C CA . ILE A 1 100 ? -8.192 -7.943 15.839 1.00 98.19 100 ILE A CA 1
ATOM 807 C C . ILE A 1 100 ? -8.572 -8.853 17.008 1.00 98.19 100 ILE A C 1
ATOM 809 O O . ILE A 1 100 ? -9.245 -8.388 17.923 1.00 98.19 100 ILE A O 1
ATOM 813 N N . LEU A 1 101 ? -8.044 -10.080 17.053 1.00 97.94 101 LEU A N 1
ATOM 814 C CA . LEU A 1 101 ? -8.296 -11.026 18.147 1.00 97.94 101 LEU A CA 1
ATOM 815 C C . LEU A 1 101 ? -7.933 -10.439 19.517 1.00 97.94 101 LEU A C 1
ATOM 817 O O . LEU A 1 101 ? -8.714 -10.521 20.463 1.00 97.94 101 LEU A O 1
ATOM 821 N N . PHE A 1 102 ? -6.775 -9.782 19.615 1.00 97.94 102 PHE A N 1
ATOM 822 C CA . PHE A 1 102 ? -6.357 -9.116 20.847 1.00 97.94 102 PHE A CA 1
ATOM 823 C C . PHE A 1 102 ? -7.307 -7.977 21.256 1.00 97.94 102 PHE A C 1
ATOM 825 O O . PHE A 1 102 ? -7.613 -7.795 22.435 1.00 97.94 102 PHE A O 1
ATOM 832 N N . LYS A 1 103 ? -7.798 -7.193 20.288 1.00 97.88 103 LYS A N 1
ATOM 833 C CA . LYS A 1 103 ? -8.770 -6.124 20.558 1.00 97.88 103 LYS A CA 1
ATOM 834 C C . LYS A 1 103 ? -10.119 -6.675 21.013 1.00 97.88 103 LYS A C 1
ATOM 836 O O . LYS A 1 103 ? -10.709 -6.089 21.919 1.00 97.88 103 LYS A O 1
ATOM 841 N N . ASP A 1 104 ? -10.574 -7.782 20.438 1.00 98.12 104 ASP A N 1
ATOM 842 C CA . ASP A 1 104 ? -11.817 -8.443 20.840 1.00 98.12 104 ASP A CA 1
ATOM 843 C C . ASP A 1 104 ? -11.725 -8.976 22.277 1.00 98.12 104 ASP A C 1
ATOM 845 O O . ASP A 1 104 ? -12.655 -8.812 23.070 1.00 98.12 104 ASP A O 1
ATOM 849 N N . GLU A 1 105 ? -10.573 -9.529 22.663 1.00 97.94 105 GLU A N 1
ATOM 850 C CA . GLU A 1 105 ? -10.320 -9.949 24.043 1.00 97.94 105 GLU A CA 1
ATOM 851 C C . GLU A 1 105 ? -10.342 -8.760 25.019 1.00 97.94 105 GLU A C 1
ATOM 853 O O . GLU A 1 105 ? -10.980 -8.819 26.075 1.00 97.94 105 GLU A O 1
ATOM 858 N N . LEU A 1 106 ? -9.708 -7.640 24.654 1.00 98.00 106 LEU A N 1
ATOM 859 C CA . LEU A 1 106 ? -9.759 -6.414 25.453 1.00 98.00 106 LEU A CA 1
ATOM 860 C C . LEU A 1 106 ? -11.182 -5.864 25.598 1.00 98.00 106 LEU A C 1
ATOM 862 O O . LEU A 1 106 ? -11.532 -5.383 26.677 1.00 98.00 106 LEU A O 1
ATOM 866 N N . LEU A 1 107 ? -11.997 -5.917 24.541 1.00 97.81 107 LEU A N 1
ATOM 867 C CA . LEU A 1 107 ? -13.400 -5.501 24.596 1.00 97.81 107 LEU A CA 1
ATOM 868 C C . LEU A 1 107 ? -14.196 -6.385 25.555 1.00 97.81 107 LEU A C 1
ATOM 870 O O . LEU A 1 107 ? -14.833 -5.863 26.465 1.00 97.81 107 LEU A O 1
ATOM 874 N N . LYS A 1 108 ? -14.054 -7.709 25.449 1.00 97.56 108 LYS A N 1
ATOM 875 C CA . LYS A 1 108 ? -14.704 -8.654 26.365 1.00 97.56 108 LYS A CA 1
ATOM 876 C C . LYS A 1 108 ? -14.330 -8.398 27.828 1.00 97.56 108 LYS A C 1
ATOM 878 O O . LYS A 1 108 ? -15.188 -8.427 28.709 1.00 97.56 108 LYS A O 1
ATOM 883 N N . ASN A 1 109 ? -13.059 -8.106 28.098 1.00 97.62 109 ASN A N 1
ATOM 884 C CA . ASN A 1 109 ? -12.601 -7.766 29.445 1.00 97.62 109 ASN A CA 1
ATOM 885 C C . ASN A 1 109 ? -13.212 -6.452 29.955 1.00 97.62 109 ASN A C 1
ATOM 887 O O . ASN A 1 109 ? -13.575 -6.361 31.129 1.00 97.62 109 ASN A O 1
ATOM 891 N N . LYS A 1 110 ? -13.367 -5.448 29.083 1.00 97.44 110 LYS A N 1
ATOM 892 C CA . LYS A 1 110 ? -14.055 -4.197 29.430 1.00 97.44 110 LYS A CA 1
ATOM 893 C C . LYS A 1 110 ? -15.534 -4.419 29.722 1.00 97.44 110 LYS A C 1
ATOM 895 O O . LYS A 1 110 ? -16.019 -3.877 30.710 1.00 97.44 110 LYS A O 1
ATOM 900 N N . ASP A 1 111 ? -16.222 -5.232 28.928 1.00 97.88 111 ASP A N 1
ATOM 901 C CA . ASP A 1 111 ? -17.638 -5.541 29.142 1.00 97.88 111 ASP A CA 1
ATOM 902 C C . ASP A 1 111 ? -17.853 -6.254 30.482 1.00 97.88 111 ASP A C 1
ATOM 904 O O . ASP A 1 111 ? -18.723 -5.867 31.262 1.00 97.88 111 ASP A O 1
ATOM 908 N N . ASN A 1 112 ? -16.993 -7.221 30.818 1.00 97.62 112 ASN A N 1
ATOM 909 C CA . ASN A 1 112 ? -17.020 -7.884 32.124 1.00 97.62 112 ASN A CA 1
ATOM 910 C C . ASN A 1 112 ? -16.821 -6.891 33.280 1.00 97.62 112 ASN A C 1
ATOM 912 O O . ASN A 1 112 ? -17.529 -6.956 34.286 1.00 97.62 112 ASN A O 1
ATOM 916 N N . LEU A 1 113 ? -15.880 -5.952 33.135 1.00 98.00 113 LEU A N 1
ATOM 917 C CA . LEU A 1 113 ? -15.635 -4.923 34.144 1.00 98.00 113 LEU A CA 1
ATOM 918 C C . LEU A 1 113 ? -16.830 -3.971 34.287 1.00 98.00 113 LEU A C 1
ATOM 920 O O . LEU A 1 113 ? -17.173 -3.589 35.404 1.00 98.00 113 LEU A O 1
ATOM 924 N N . LEU A 1 114 ? -17.484 -3.605 33.182 1.00 97.88 114 LEU A N 1
ATOM 925 C CA . LEU A 1 114 ? -18.695 -2.785 33.209 1.00 97.88 114 LEU A CA 1
ATOM 926 C C . LEU A 1 114 ? -19.830 -3.492 33.952 1.00 97.88 114 LEU A C 1
ATOM 928 O O . LEU A 1 114 ? -20.461 -2.876 34.809 1.00 97.88 114 LEU A O 1
ATOM 932 N N . VAL A 1 115 ? -20.040 -4.786 33.695 1.00 98.00 115 VAL A N 1
ATOM 933 C CA . VAL A 1 115 ? -21.027 -5.597 34.426 1.00 98.00 115 VAL A CA 1
ATOM 934 C C . VAL A 1 115 ? -20.698 -5.643 35.918 1.00 98.00 115 VAL A C 1
ATOM 936 O O . VAL A 1 115 ? -21.577 -5.418 36.748 1.00 98.00 115 VAL A O 1
ATOM 939 N N . GLN A 1 116 ? -19.432 -5.865 36.282 1.00 97.50 116 GLN A N 1
ATOM 940 C CA . GLN A 1 116 ? -19.010 -5.856 37.684 1.00 97.50 116 GLN A CA 1
ATOM 941 C C . GLN A 1 116 ? -19.298 -4.505 38.354 1.00 97.50 116 GLN A C 1
ATOM 943 O O . GLN A 1 116 ? -19.851 -4.466 39.453 1.00 97.50 116 GLN A O 1
ATOM 948 N N . LYS A 1 117 ? -18.971 -3.395 37.684 1.00 97.44 117 LYS A N 1
ATOM 949 C CA . LYS A 1 117 ? -19.225 -2.047 38.205 1.00 97.44 117 LYS A CA 1
ATOM 950 C C . LYS A 1 117 ? -20.712 -1.740 38.332 1.00 97.44 117 LYS A C 1
ATOM 952 O O . LYS A 1 117 ? -21.105 -1.098 39.301 1.00 97.44 117 LYS A O 1
ATOM 957 N N . GLN A 1 118 ? -21.533 -2.223 37.405 1.00 97.94 118 GLN A N 1
ATOM 958 C CA . GLN A 1 118 ? -22.982 -2.077 37.487 1.00 97.94 118 GLN A CA 1
ATOM 959 C C . GLN A 1 118 ? -23.544 -2.814 38.711 1.00 97.94 118 GLN A C 1
ATOM 961 O O . GLN A 1 118 ? -24.287 -2.221 39.489 1.00 97.94 118 GLN A O 1
ATOM 966 N N . ASN A 1 119 ? -23.097 -4.050 38.949 1.00 97.50 119 ASN A N 1
ATOM 967 C CA . ASN A 1 119 ? -23.489 -4.826 40.127 1.00 97.50 119 ASN A CA 1
ATOM 968 C C . ASN A 1 119 ? -23.074 -4.139 41.441 1.00 97.50 119 ASN A C 1
ATOM 970 O O . ASN A 1 119 ? -23.862 -4.085 42.383 1.00 97.50 119 ASN A O 1
ATOM 974 N N . GLU A 1 120 ? -21.858 -3.580 41.506 1.00 97.38 120 GLU A N 1
ATOM 975 C CA . GLU A 1 120 ? -21.393 -2.801 42.666 1.00 97.38 120 GLU A CA 1
ATOM 976 C C . GLU A 1 120 ? -22.284 -1.572 42.918 1.00 97.38 120 GLU A C 1
ATOM 978 O O . GLU A 1 120 ? -22.676 -1.309 44.055 1.00 97.38 120 GLU A O 1
ATOM 983 N N . ILE A 1 121 ? -22.638 -0.827 41.864 1.00 97.88 121 ILE A N 1
ATOM 984 C CA . ILE A 1 121 ? -23.520 0.345 41.961 1.00 97.88 121 ILE A CA 1
ATOM 985 C C . ILE A 1 121 ? -24.906 -0.050 42.473 1.00 97.88 121 ILE A C 1
ATOM 987 O O . ILE A 1 121 ? -25.469 0.656 43.312 1.00 97.88 121 ILE A O 1
ATOM 991 N N . ASP A 1 122 ? -25.463 -1.153 41.981 1.00 97.62 122 ASP A N 1
ATOM 992 C CA . ASP A 1 122 ? -26.803 -1.586 42.368 1.00 97.62 122 ASP A CA 1
ATOM 993 C C . ASP A 1 122 ? -26.842 -2.066 43.826 1.00 97.62 122 ASP A C 1
ATOM 995 O O . ASP A 1 122 ? -27.733 -1.654 44.572 1.00 97.62 122 ASP A O 1
ATOM 999 N N . ALA A 1 123 ? -25.812 -2.784 44.287 1.00 96.75 123 ALA A N 1
ATOM 1000 C CA . ALA A 1 123 ? -25.654 -3.136 45.700 1.00 96.75 123 ALA A CA 1
ATOM 1001 C C . ALA A 1 123 ? -25.533 -1.892 46.605 1.00 96.75 123 ALA A C 1
ATOM 1003 O O . ALA A 1 123 ? -26.154 -1.813 47.666 1.00 96.75 123 ALA A O 1
ATOM 1004 N N . LEU A 1 124 ? -24.772 -0.874 46.182 1.00 97.25 124 LEU A N 1
ATOM 1005 C CA . LEU A 1 124 ? -24.649 0.378 46.937 1.00 97.25 124 LEU A CA 1
ATOM 1006 C C . LEU A 1 124 ? -25.977 1.146 47.007 1.00 97.25 124 LEU A C 1
ATOM 1008 O O . LEU A 1 124 ? -26.314 1.697 48.058 1.00 97.25 124 LEU A O 1
ATOM 1012 N N . LYS A 1 125 ? -26.755 1.175 45.917 1.00 96.44 125 LYS A N 1
ATOM 1013 C CA . LYS A 1 125 ? -28.096 1.786 45.907 1.00 96.44 125 LYS A CA 1
ATOM 1014 C C . LYS A 1 125 ? -29.050 1.073 46.862 1.00 96.44 125 LYS A C 1
ATOM 1016 O O . LYS A 1 125 ? -29.826 1.744 47.547 1.00 96.44 125 LYS A O 1
ATOM 1021 N N . GLU A 1 126 ? -28.993 -0.254 46.924 1.00 96.19 126 GLU A N 1
ATOM 1022 C CA . GLU A 1 126 ? -29.788 -1.047 47.862 1.00 96.19 126 GLU A CA 1
ATOM 1023 C C . GLU A 1 126 ? -29.440 -0.699 49.317 1.00 96.19 126 GLU A C 1
ATOM 1025 O O . GLU A 1 126 ? -30.330 -0.344 50.092 1.00 96.19 126 GLU A O 1
ATOM 1030 N N . ILE A 1 127 ? -28.147 -0.666 49.662 1.00 95.75 127 ILE A N 1
ATOM 1031 C CA . ILE A 1 127 ? -27.675 -0.267 50.999 1.00 95.75 127 ILE A CA 1
ATOM 1032 C C . ILE A 1 127 ? -28.173 1.138 51.367 1.00 95.75 127 ILE A C 1
ATOM 1034 O O . ILE A 1 127 ? -28.707 1.339 52.458 1.00 95.75 127 ILE A O 1
ATOM 1038 N N . ILE A 1 128 ? -28.047 2.115 50.461 1.00 95.25 128 ILE A N 1
ATOM 1039 C CA . ILE A 1 128 ? -28.542 3.484 50.693 1.00 95.25 128 ILE A CA 1
ATOM 1040 C C . ILE A 1 128 ? -30.053 3.490 50.947 1.00 95.25 128 ILE A C 1
ATOM 1042 O O . ILE A 1 128 ? -30.534 4.260 51.777 1.00 95.25 128 ILE A O 1
ATOM 1046 N N . THR A 1 129 ? -30.807 2.650 50.241 1.00 95.25 129 THR A N 1
ATOM 1047 C CA . THR A 1 129 ? -32.264 2.569 50.391 1.00 95.25 129 THR A CA 1
ATOM 1048 C C . THR A 1 129 ? -32.635 2.020 51.767 1.00 95.25 129 THR A C 1
ATOM 1050 O O . THR A 1 129 ? -33.445 2.630 52.460 1.00 95.25 129 THR A O 1
ATOM 1053 N N . LEU A 1 130 ? -31.975 0.949 52.218 1.00 94.31 130 LEU A N 1
ATOM 1054 C CA . LEU A 1 130 ? -32.162 0.388 53.562 1.00 94.31 130 LEU A CA 1
ATOM 1055 C C . LEU A 1 130 ? -31.810 1.396 54.669 1.00 94.31 130 LEU A C 1
ATOM 1057 O O . LEU A 1 130 ? -32.536 1.514 55.653 1.00 94.31 130 LEU A O 1
ATOM 1061 N N . LEU A 1 131 ? -30.734 2.169 54.497 1.00 93.44 131 LEU A N 1
ATOM 1062 C CA . LEU A 1 131 ? -30.336 3.205 55.458 1.00 93.44 131 LEU A CA 1
ATOM 1063 C C . LEU A 1 131 ? -3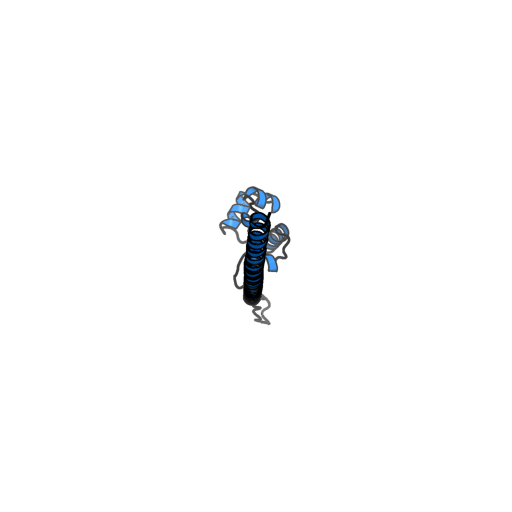1.309 4.393 55.510 1.00 93.44 131 LEU A C 1
ATOM 1065 O O . LEU A 1 131 ? -31.444 5.021 56.558 1.00 93.44 131 LEU A O 1
ATOM 1069 N N . LYS A 1 132 ? -31.985 4.715 54.401 1.00 91.06 132 LYS A N 1
ATOM 1070 C CA . LYS A 1 132 ? -33.004 5.778 54.354 1.00 91.06 132 LYS A CA 1
ATOM 1071 C C . LYS A 1 132 ? -34.331 5.370 54.984 1.00 91.06 132 LYS A C 1
ATOM 1073 O O . LYS A 1 132 ? -35.029 6.239 55.476 1.00 91.06 132 LYS A O 1
ATOM 1078 N N . VAL A 1 133 ? -34.688 4.087 54.936 1.00 85.25 133 VAL A N 1
ATOM 1079 C CA . VAL A 1 133 ? -35.929 3.567 55.541 1.00 85.25 133 VAL A CA 1
ATOM 1080 C C . VAL A 1 133 ? -35.814 3.453 57.068 1.00 85.25 133 VAL A C 1
ATOM 1082 O O . VAL A 1 133 ? -36.824 3.502 57.760 1.00 85.25 133 VAL A O 1
ATOM 1085 N N . ASN A 1 134 ? -34.591 3.325 57.592 1.00 67.50 134 ASN A N 1
ATOM 1086 C CA . ASN A 1 134 ? -34.313 3.161 59.023 1.00 67.50 134 ASN A CA 1
ATOM 1087 C C . ASN A 1 134 ? -34.023 4.479 59.782 1.00 67.50 134 ASN A C 1
ATOM 1089 O O . ASN A 1 134 ? -33.654 4.415 60.954 1.00 67.50 134 ASN A O 1
ATOM 1093 N N . ASN A 1 135 ? -34.168 5.643 59.137 1.00 52.72 135 ASN A N 1
ATOM 1094 C CA . ASN A 1 135 ? -34.118 6.983 59.747 1.00 52.72 135 ASN A CA 1
ATOM 1095 C C . ASN A 1 135 ? -35.472 7.678 59.585 1.00 52.72 135 ASN A C 1
ATOM 1097 O O . ASN A 1 135 ? -35.817 8.486 60.474 1.00 52.72 135 ASN A O 1
#

Organism: NCBI:txid67855